Protein AF-N8ZA23-F1 (afdb_monomer_lite)

Foldseek 3Di:
DDPALVVCCPDPCNVVSVVVVVLVVVLVVCVVVVNLVVSLVSLCVVLVQADQRLNSLLSNVVSLVVVLVVCVVVLVLVSLLVSLVVNVVSQVSNLVRNQVVVCVVVVHRGHSVNVVVSRNDDLVSLVSQCSSCVSVVPPVSNVVSVVSNVVVVVVVD

Organism: NCBI:txid1217988

Secondary structure (DSSP, 8-state):
----GGGGTTSTTHHHHHHHHHHHHHHHHHHHTT-HHHHHHHHHHHTSS--S-HHHHHHHHHHHHHHHHHHHHTT-HHHHHHHHHHHHHHHHHHHHHHHHHHHHHHTS---GGGGGGG----HHHHHHHHHHHHHHT-HHHHHHHHHHHHHHHHTT-

Radius of gyration: 16.58 Å; chains: 1; bounding box: 36×40×48 Å

pLDDT: mean 90.7, std 13.46, range [28.02, 98.62]

Structure (mmCIF, N/CA/C/O backbone):
data_AF-N8ZA23-F1
#
_entry.id   AF-N8ZA23-F1
#
loop_
_atom_site.group_PDB
_atom_site.id
_atom_site.type_symbol
_atom_site.label_atom_id
_atom_site.label_alt_id
_atom_site.label_comp_id
_atom_site.label_asym_id
_atom_site.label_entity_id
_atom_site.label_seq_id
_atom_site.pdbx_PDB_ins_code
_atom_site.Cartn_x
_atom_site.Cartn_y
_atom_site.Cartn_z
_atom_site.occupancy
_atom_site.B_iso_or_equiv
_atom_site.auth_seq_id
_atom_site.auth_comp_id
_atom_site.auth_asym_id
_atom_site.auth_atom_id
_atom_site.pdbx_PDB_model_num
ATOM 1 N N . MET A 1 1 ? -4.876 8.938 -19.784 1.00 28.02 1 MET A N 1
ATOM 2 C CA . MET A 1 1 ? -4.240 7.737 -20.361 1.00 28.02 1 MET A CA 1
ATOM 3 C C . MET A 1 1 ? -3.896 6.808 -19.207 1.00 28.02 1 MET A C 1
ATOM 5 O O . MET A 1 1 ? -3.108 7.198 -18.352 1.00 28.02 1 MET A O 1
ATOM 9 N N . LEU A 1 2 ? -4.618 5.692 -19.080 1.00 31.41 2 LEU A N 1
ATOM 10 C CA . LEU A 1 2 ? -4.388 4.687 -18.040 1.00 31.41 2 LEU A CA 1
ATOM 11 C C . LEU A 1 2 ? -3.127 3.922 -18.428 1.00 31.41 2 LEU A C 1
ATOM 13 O O . LEU A 1 2 ? -3.186 3.115 -19.341 1.00 31.41 2 LEU A O 1
ATOM 17 N N . VAL A 1 3 ? -2.016 4.220 -17.763 1.00 46.47 3 VAL A N 1
ATOM 18 C CA . VAL A 1 3 ? -0.827 3.373 -17.844 1.00 46.47 3 VAL A CA 1
ATOM 19 C C . VAL A 1 3 ? -1.205 2.082 -17.123 1.00 46.47 3 VAL A C 1
ATOM 21 O O . VAL A 1 3 ? -1.443 2.105 -15.914 1.00 46.47 3 VAL A O 1
ATOM 24 N N . ASP A 1 4 ? -1.448 1.015 -17.871 1.00 59.41 4 ASP A N 1
ATOM 25 C CA . ASP A 1 4 ? -1.755 -0.319 -17.347 1.00 59.41 4 ASP A CA 1
ATOM 26 C C . ASP A 1 4 ? -0.574 -1.247 -17.666 1.00 59.41 4 ASP A C 1
ATOM 28 O O . A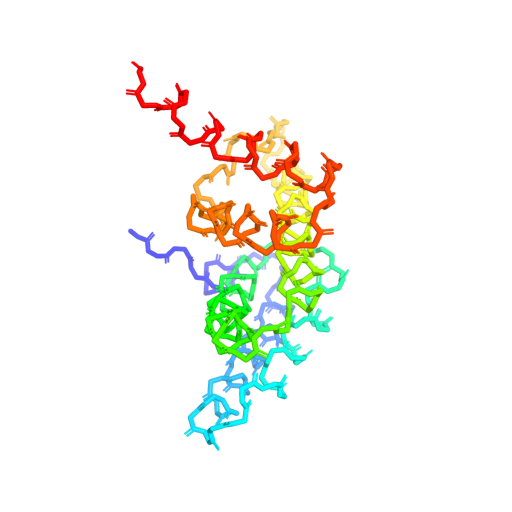SP A 1 4 ? 0.347 -0.865 -18.387 1.00 59.41 4 ASP A O 1
ATOM 32 N N . ILE A 1 5 ? -0.570 -2.471 -17.134 1.00 65.62 5 ILE A N 1
ATOM 33 C CA . ILE A 1 5 ? 0.485 -3.474 -17.397 1.00 65.62 5 ILE A CA 1
ATOM 34 C C . ILE A 1 5 ? 0.724 -3.684 -18.903 1.00 65.62 5 ILE A C 1
ATOM 36 O O . ILE A 1 5 ? 1.825 -4.044 -19.315 1.00 65.62 5 ILE A O 1
ATOM 40 N N . THR A 1 6 ? -0.277 -3.385 -19.728 1.00 63.44 6 THR A N 1
ATOM 41 C CA . THR A 1 6 ? -0.218 -3.412 -21.191 1.00 63.44 6 THR A CA 1
ATOM 42 C C . THR A 1 6 ? 0.875 -2.534 -21.787 1.00 63.44 6 THR A C 1
ATOM 44 O O . THR A 1 6 ? 1.449 -2.909 -22.803 1.00 63.44 6 THR A O 1
ATOM 47 N N . ASP A 1 7 ? 1.227 -1.422 -21.141 1.00 62.88 7 ASP A N 1
ATOM 48 C CA . ASP A 1 7 ? 2.253 -0.495 -21.638 1.00 62.88 7 ASP A CA 1
ATOM 49 C C . ASP A 1 7 ? 3.664 -1.107 -21.580 1.00 62.88 7 ASP A C 1
ATOM 51 O O . ASP A 1 7 ? 4.614 -0.573 -22.149 1.00 62.88 7 ASP A O 1
ATOM 55 N N . TYR A 1 8 ? 3.805 -2.248 -20.898 1.00 66.19 8 TYR A N 1
ATOM 56 C CA . TYR A 1 8 ? 5.059 -2.974 -20.734 1.00 66.19 8 TYR A CA 1
ATOM 57 C C . TYR A 1 8 ? 5.200 -4.170 -21.691 1.00 66.19 8 TYR A C 1
ATOM 59 O O . TYR A 1 8 ? 6.179 -4.912 -21.604 1.00 66.19 8 TYR A O 1
ATOM 67 N N . LEU A 1 9 ? 4.246 -4.372 -22.606 1.00 65.31 9 LEU A N 1
ATOM 68 C CA . LEU A 1 9 ? 4.278 -5.485 -23.563 1.00 65.31 9 LEU A CA 1
ATOM 69 C C . LEU A 1 9 ? 5.294 -5.280 -24.700 1.00 65.31 9 LEU A C 1
ATOM 71 O O . LEU A 1 9 ? 5.746 -6.268 -25.281 1.00 65.31 9 LEU A O 1
ATOM 75 N N . ASP A 1 10 ? 5.698 -4.032 -24.956 1.00 58.47 10 ASP A N 1
ATOM 76 C CA . ASP A 1 10 ? 6.616 -3.654 -26.043 1.00 58.47 10 ASP A CA 1
ATOM 77 C C . ASP A 1 10 ? 8.085 -3.484 -25.591 1.00 58.47 10 ASP A C 1
ATOM 79 O O . ASP A 1 10 ? 8.960 -3.156 -26.391 1.00 58.47 10 ASP A O 1
ATOM 83 N N . VAL A 1 11 ? 8.383 -3.708 -24.306 1.00 61.25 11 VAL A N 1
ATOM 84 C CA . VAL A 1 11 ? 9.723 -3.546 -23.698 1.00 61.25 11 VAL A CA 1
ATOM 85 C C . VAL A 1 11 ? 10.354 -4.924 -23.392 1.00 61.25 11 VAL A C 1
ATOM 87 O O . VAL A 1 11 ? 9.652 -5.938 -23.402 1.00 61.25 11 VAL A O 1
ATOM 90 N N . PRO A 1 12 ? 11.662 -5.011 -23.052 1.00 61.00 12 PRO A N 1
ATOM 91 C CA . PRO A 1 12 ? 12.364 -6.270 -22.744 1.00 61.00 12 PRO A CA 1
ATOM 92 C C . PRO A 1 12 ? 11.723 -7.161 -21.665 1.00 61.00 12 PRO A C 1
ATOM 94 O O . PRO A 1 12 ? 12.108 -8.316 -21.521 1.00 61.00 12 PRO A O 1
ATOM 97 N N . ALA A 1 13 ? 10.755 -6.641 -20.907 1.00 68.12 13 ALA A N 1
ATOM 98 C CA . ALA A 1 13 ? 10.057 -7.335 -19.830 1.00 68.12 13 ALA A CA 1
ATOM 99 C C . ALA A 1 13 ? 8.771 -8.065 -20.278 1.00 68.12 13 ALA A C 1
ATOM 101 O O . ALA A 1 13 ? 7.960 -8.421 -19.430 1.00 68.12 13 ALA A O 1
ATOM 102 N N . ARG A 1 14 ? 8.550 -8.304 -21.580 1.00 76.81 14 ARG A N 1
ATOM 103 C CA . ARG A 1 14 ? 7.293 -8.883 -22.103 1.00 76.81 14 ARG A CA 1
ATOM 104 C C . ARG A 1 14 ? 6.838 -10.171 -21.400 1.00 76.81 14 ARG A C 1
ATOM 106 O O . ARG A 1 14 ? 5.658 -10.291 -21.087 1.00 76.81 14 ARG A O 1
ATOM 113 N N . ASN A 1 15 ? 7.738 -11.125 -21.150 1.00 83.12 15 ASN A N 1
ATOM 114 C CA . ASN A 1 15 ? 7.371 -12.383 -20.479 1.00 83.12 15 ASN A CA 1
ATOM 115 C C . ASN A 1 15 ? 6.911 -12.132 -19.037 1.00 83.12 15 ASN A C 1
ATOM 117 O O . ASN A 1 15 ? 5.857 -12.617 -18.637 1.00 83.12 15 ASN A O 1
ATOM 121 N N . GLU A 1 16 ? 7.645 -11.299 -18.298 1.00 84.25 16 GLU A N 1
ATOM 122 C CA . GLU A 1 16 ? 7.260 -10.885 -16.947 1.00 84.25 16 GLU A CA 1
ATOM 123 C C . GLU A 1 16 ? 5.919 -10.131 -16.966 1.00 84.25 16 GLU A C 1
ATOM 125 O O . GLU A 1 16 ? 5.047 -10.381 -16.140 1.00 84.25 16 GLU A O 1
ATOM 130 N N . ALA A 1 17 ? 5.694 -9.266 -17.958 1.00 85.00 17 ALA A N 1
ATOM 131 C CA . ALA A 1 17 ? 4.435 -8.544 -18.126 1.00 85.00 17 ALA A CA 1
ATOM 132 C C . ALA A 1 17 ? 3.237 -9.488 -18.332 1.00 85.00 17 ALA A C 1
ATOM 134 O O . ALA A 1 17 ? 2.165 -9.244 -17.776 1.00 85.00 17 ALA A O 1
ATOM 135 N N . LEU A 1 18 ? 3.413 -10.575 -19.092 1.00 87.62 18 LEU A N 1
ATOM 136 C CA . LEU A 1 18 ? 2.375 -11.590 -19.302 1.00 87.62 18 LEU A CA 1
ATOM 137 C C . LEU A 1 18 ? 2.058 -12.365 -18.017 1.00 87.62 18 LEU A C 1
ATOM 139 O O . LEU A 1 18 ? 0.885 -12.555 -17.702 1.00 87.62 18 LEU A O 1
ATOM 143 N N . GLU A 1 19 ? 3.075 -12.758 -17.248 1.00 89.69 19 GLU A N 1
ATOM 144 C CA . GLU A 1 19 ? 2.879 -13.415 -15.947 1.00 89.69 19 GLU A CA 1
ATOM 145 C C . GLU A 1 19 ? 2.136 -12.504 -14.963 1.00 89.69 19 GLU A C 1
ATOM 147 O O . GLU A 1 19 ? 1.210 -12.930 -14.268 1.00 89.69 19 GLU A O 1
ATOM 152 N N . LYS A 1 20 ? 2.491 -11.216 -14.932 1.00 90.75 20 LYS A N 1
ATOM 153 C CA . LYS A 1 20 ? 1.803 -10.225 -14.097 1.00 90.75 20 LYS A CA 1
ATOM 154 C C . LYS A 1 20 ? 0.351 -10.037 -14.555 1.00 90.75 20 LYS A C 1
ATOM 156 O O . L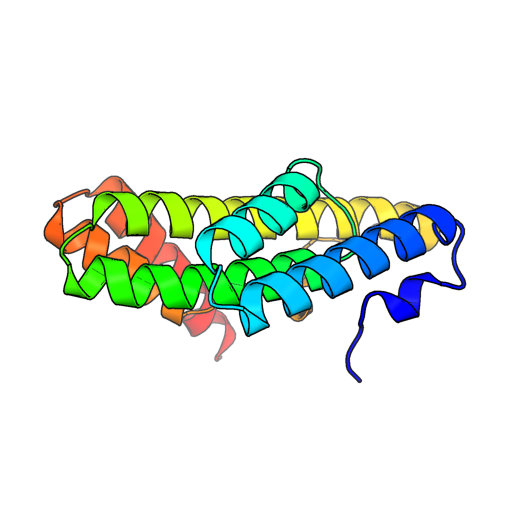YS A 1 20 ? -0.562 -10.018 -13.732 1.00 90.75 20 LYS A O 1
ATOM 161 N N . LEU A 1 21 ? 0.100 -9.996 -15.862 1.00 89.81 21 LEU A N 1
ATOM 162 C CA . LEU A 1 21 ? -1.261 -9.917 -16.394 1.00 89.81 21 LEU A CA 1
ATOM 163 C C . LEU A 1 21 ? -2.119 -11.138 -16.012 1.00 89.81 21 LEU A C 1
ATOM 165 O O . LEU A 1 21 ? -3.279 -10.966 -15.633 1.00 89.81 21 LEU A O 1
ATOM 169 N N . ASP A 1 22 ? -1.565 -12.354 -16.050 1.00 92.00 22 ASP A N 1
ATOM 170 C CA . ASP A 1 22 ? -2.264 -13.562 -15.584 1.00 92.00 22 ASP A CA 1
ATOM 171 C C . ASP A 1 22 ? -2.651 -13.461 -14.100 1.00 92.00 22 ASP A C 1
ATOM 173 O O . ASP A 1 22 ? -3.799 -13.718 -13.720 1.00 92.00 22 ASP A O 1
ATOM 177 N N . LEU A 1 23 ? -1.729 -12.988 -13.257 1.00 94.56 23 LEU A N 1
ATOM 178 C CA . LEU A 1 23 ? -2.002 -12.761 -11.837 1.00 94.56 23 LEU A CA 1
ATOM 179 C C . LEU A 1 23 ? -3.130 -11.742 -11.615 1.00 94.56 23 LEU A C 1
ATOM 181 O O . LEU A 1 23 ? -3.974 -11.963 -10.742 1.00 94.56 23 LEU A O 1
ATOM 185 N N . LEU A 1 24 ? -3.209 -10.669 -12.414 1.00 93.12 24 LEU A N 1
ATOM 186 C CA . LEU A 1 24 ? -4.345 -9.739 -12.365 1.00 93.12 24 LEU A CA 1
ATOM 187 C C . LEU A 1 24 ? -5.668 -10.404 -12.757 1.00 93.12 24 LEU A C 1
ATOM 189 O O . LEU A 1 24 ? -6.684 -10.162 -12.103 1.00 93.12 24 LEU A O 1
ATOM 193 N N . ASN A 1 25 ? -5.677 -11.251 -13.786 1.00 93.19 25 ASN A N 1
ATOM 194 C CA . ASN A 1 25 ? -6.888 -11.967 -14.197 1.00 93.19 25 ASN A CA 1
ATOM 195 C C . ASN A 1 25 ? -7.383 -12.902 -13.087 1.00 93.19 25 ASN A C 1
ATOM 197 O O . ASN A 1 25 ? -8.565 -12.896 -12.734 1.00 93.19 25 ASN A O 1
ATOM 201 N N . ARG A 1 26 ? -6.466 -13.658 -12.475 1.00 96.00 26 ARG A N 1
ATOM 202 C CA . ARG A 1 26 ? -6.759 -14.523 -11.324 1.00 96.00 26 ARG A CA 1
ATOM 203 C C . ARG A 1 26 ? -7.273 -13.721 -10.129 1.00 96.00 26 ARG A C 1
ATOM 205 O O . ARG A 1 26 ? -8.253 -14.124 -9.504 1.00 96.00 26 ARG A O 1
ATOM 212 N N . PHE A 1 27 ? -6.672 -12.564 -9.853 1.00 96.75 27 PHE A N 1
ATOM 213 C CA . PHE A 1 27 ? -7.145 -11.633 -8.830 1.00 96.75 27 PHE A CA 1
ATOM 214 C C . PHE A 1 27 ? -8.593 -11.185 -9.078 1.00 96.75 27 PHE A C 1
ATOM 216 O O . PHE A 1 27 ? -9.415 -11.235 -8.161 1.00 96.75 27 PHE A O 1
ATOM 223 N N . GLU A 1 28 ? -8.934 -10.772 -10.302 1.00 94.19 28 GLU A N 1
ATOM 224 C CA . GLU A 1 28 ? -10.297 -10.333 -10.621 1.00 94.19 28 GLU A CA 1
ATOM 225 C C . GLU A 1 28 ? -11.311 -11.480 -10.481 1.00 94.19 28 GLU A C 1
ATOM 227 O O . GLU A 1 28 ? -12.429 -11.249 -10.019 1.00 94.19 28 GLU A O 1
ATOM 232 N N . ASN A 1 29 ? -10.927 -12.719 -10.801 1.00 95.88 29 ASN A N 1
ATOM 233 C CA . ASN A 1 29 ? -11.782 -13.897 -10.613 1.00 95.88 29 ASN A CA 1
ATOM 234 C C . ASN A 1 29 ? -12.049 -14.200 -9.130 1.00 95.88 29 ASN A C 1
ATOM 236 O O . ASN A 1 29 ? -13.202 -14.421 -8.748 1.00 95.88 29 ASN A O 1
ATOM 240 N N . LEU A 1 30 ? -11.018 -14.153 -8.279 1.00 96.75 30 LEU A N 1
ATOM 241 C CA . LEU A 1 30 ? -11.170 -14.325 -6.828 1.00 96.75 30 LEU A CA 1
ATOM 242 C C . LEU A 1 30 ? -12.066 -13.233 -6.236 1.00 96.75 30 LEU A C 1
ATOM 244 O O . LEU A 1 30 ? -13.028 -13.522 -5.524 1.00 96.75 30 LEU A O 1
ATOM 248 N N . LYS A 1 31 ? -11.818 -11.976 -6.615 1.00 93.44 31 LYS A N 1
ATOM 249 C CA . LYS A 1 31 ? -12.618 -10.832 -6.174 1.00 93.44 31 LYS A CA 1
ATOM 250 C C . LYS A 1 31 ? -14.090 -10.959 -6.584 1.00 93.44 31 LYS A C 1
ATOM 252 O O . LYS A 1 31 ? -14.964 -10.697 -5.762 1.00 93.44 31 LYS A O 1
ATOM 257 N N . LYS A 1 32 ? -14.379 -11.365 -7.828 1.00 93.94 32 LYS A N 1
ATOM 258 C CA . LYS A 1 32 ? -15.753 -11.621 -8.311 1.00 93.94 32 LYS A CA 1
ATOM 259 C C . LYS A 1 32 ? -16.451 -12.732 -7.526 1.00 93.94 32 LYS A C 1
ATOM 261 O O . LYS A 1 32 ? -17.662 -12.679 -7.358 1.00 93.94 32 LYS A O 1
ATOM 266 N N . SER A 1 33 ? -15.682 -13.694 -7.027 1.00 94.88 33 SER A N 1
ATOM 267 C CA . SER A 1 33 ? -16.171 -14.827 -6.237 1.00 94.88 33 SER A CA 1
ATOM 268 C C . SER A 1 33 ? -16.295 -14.516 -4.738 1.00 94.88 33 SER A C 1
ATOM 270 O O . SER A 1 33 ? -16.527 -15.424 -3.948 1.00 94.88 33 SER A O 1
ATOM 272 N N . GLY A 1 34 ? -16.107 -13.255 -4.323 1.00 93.44 34 GLY A N 1
ATOM 273 C CA . GLY A 1 34 ? -16.189 -12.828 -2.919 1.00 93.44 34 GLY A CA 1
ATOM 274 C C . GLY A 1 34 ? -14.962 -13.171 -2.063 1.00 93.44 34 GLY A C 1
ATOM 275 O O . GLY A 1 34 ? -14.932 -12.839 -0.882 1.00 93.44 34 GLY A O 1
ATOM 276 N N . GLN A 1 35 ? -13.929 -13.774 -2.651 1.00 95.69 35 GLN A N 1
ATOM 277 C CA . GLN A 1 35 ? -12.705 -14.222 -1.976 1.00 95.69 35 GLN A CA 1
ATOM 278 C C . GLN A 1 35 ? -11.692 -13.072 -1.859 1.00 95.69 35 GLN A C 1
ATOM 280 O O . GLN A 1 35 ? -10.639 -13.056 -2.500 1.00 95.69 35 GLN A O 1
ATOM 285 N N . LEU A 1 36 ? -12.059 -12.024 -1.110 1.00 94.75 36 LEU A N 1
ATOM 286 C CA . LEU A 1 36 ? -11.274 -10.785 -1.019 1.00 94.75 36 LEU A CA 1
ATOM 287 C C . LEU A 1 36 ? -9.912 -10.982 -0.344 1.00 94.75 36 LEU A C 1
ATOM 289 O O . LEU A 1 36 ? -8.938 -10.354 -0.762 1.00 94.75 36 LEU A O 1
ATOM 293 N N . ILE A 1 37 ? -9.836 -11.833 0.682 1.00 95.88 37 ILE A N 1
ATOM 294 C CA . ILE A 1 37 ? -8.587 -12.098 1.407 1.00 95.88 37 ILE A CA 1
ATOM 295 C C . ILE A 1 37 ? -7.629 -12.879 0.508 1.00 95.88 37 ILE A C 1
ATOM 297 O O . ILE A 1 37 ? -6.474 -12.482 0.356 1.00 95.88 37 ILE A O 1
ATOM 301 N N . GLU A 1 38 ? -8.105 -13.931 -0.159 1.00 97.38 38 GLU A N 1
ATOM 302 C CA . GLU A 1 38 ? -7.300 -14.703 -1.105 1.00 97.38 38 GLU A CA 1
ATOM 303 C C . GLU A 1 38 ? -6.828 -13.835 -2.277 1.00 97.38 38 GLU A C 1
ATOM 305 O O . GLU A 1 38 ? -5.663 -13.905 -2.671 1.00 97.38 38 GLU A O 1
ATOM 310 N N . ALA A 1 39 ? -7.700 -12.963 -2.797 1.00 97.25 39 ALA A N 1
ATOM 311 C CA . ALA A 1 39 ? -7.338 -12.004 -3.836 1.00 97.25 39 ALA A CA 1
ATOM 312 C C . ALA A 1 39 ? -6.224 -11.051 -3.364 1.00 97.25 39 ALA A C 1
ATOM 314 O O . ALA A 1 39 ? -5.252 -10.823 -4.086 1.00 97.25 39 ALA A O 1
ATOM 315 N N . ALA A 1 40 ? -6.332 -10.511 -2.146 1.00 97.25 40 ALA A N 1
ATOM 316 C CA . ALA A 1 40 ? -5.296 -9.658 -1.572 1.00 97.25 40 ALA A CA 1
ATOM 317 C C . ALA A 1 40 ? -3.966 -10.411 -1.422 1.00 97.25 40 ALA A C 1
ATOM 319 O O . ALA A 1 40 ? -2.944 -9.912 -1.885 1.00 97.25 40 ALA A O 1
ATOM 320 N N . ASN A 1 41 ? -3.988 -11.625 -0.868 1.00 97.75 41 ASN A N 1
ATOM 321 C CA . ASN A 1 41 ? -2.794 -12.451 -0.673 1.00 97.75 41 ASN A CA 1
ATOM 322 C C . ASN A 1 41 ? -2.084 -12.769 -1.998 1.00 97.75 41 ASN A C 1
ATOM 324 O O . ASN A 1 41 ? -0.855 -12.744 -2.063 1.00 97.75 41 ASN A O 1
ATOM 328 N N . LEU A 1 42 ? -2.842 -13.025 -3.071 1.00 97.62 42 LEU A N 1
ATOM 329 C CA . LEU A 1 42 ? -2.282 -13.275 -4.401 1.00 97.62 42 LEU A CA 1
ATOM 330 C C . LEU A 1 42 ? -1.439 -12.089 -4.892 1.00 97.62 42 LEU A C 1
ATOM 332 O O . LEU A 1 42 ? -0.292 -12.270 -5.305 1.00 97.62 42 LEU A O 1
ATOM 336 N N . LEU A 1 43 ? -1.989 -10.872 -4.836 1.00 96.81 43 LEU A N 1
ATOM 337 C CA . LEU A 1 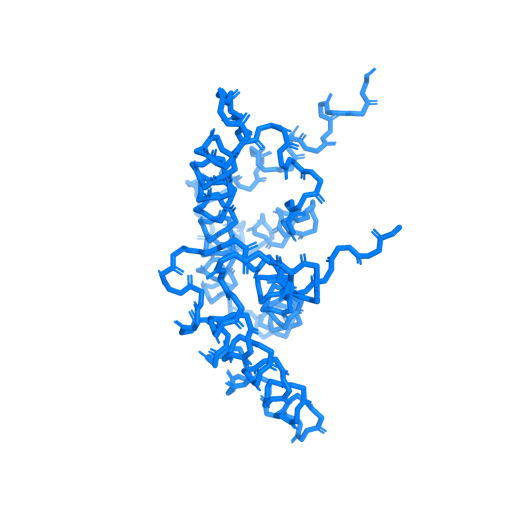43 ? -1.260 -9.682 -5.280 1.00 96.81 43 LEU A CA 1
ATOM 338 C C . LEU A 1 43 ? -0.191 -9.242 -4.285 1.00 96.81 43 LEU A C 1
ATOM 340 O O . LEU A 1 43 ? 0.845 -8.741 -4.701 1.00 96.81 43 LEU A O 1
ATOM 344 N N . GLU A 1 44 ? -0.400 -9.450 -2.991 1.00 97.31 44 GLU A N 1
ATOM 345 C CA . GLU A 1 44 ? 0.609 -9.192 -1.970 1.00 97.31 44 GLU A CA 1
ATOM 346 C C . GLU A 1 44 ? 1.867 -10.031 -2.199 1.00 97.31 44 GLU A C 1
ATOM 348 O O . GLU A 1 44 ? 2.968 -9.483 -2.179 1.00 97.31 44 GLU A O 1
ATOM 353 N N . ASN A 1 45 ? 1.708 -11.323 -2.500 1.00 96.56 45 ASN A N 1
ATOM 354 C CA . ASN A 1 45 ? 2.822 -12.194 -2.868 1.00 96.56 45 ASN A CA 1
ATOM 355 C C . ASN A 1 45 ? 3.530 -11.699 -4.129 1.00 96.56 45 ASN A C 1
ATOM 357 O O . ASN A 1 45 ? 4.756 -11.673 -4.169 1.00 96.56 45 ASN A O 1
ATOM 361 N N . SER A 1 46 ? 2.774 -11.247 -5.133 1.00 94.81 46 SER A N 1
ATOM 362 C CA . SER A 1 46 ? 3.375 -10.662 -6.331 1.00 94.81 46 SER A CA 1
ATOM 363 C C . SER A 1 46 ? 4.150 -9.374 -6.051 1.00 94.81 46 SER A C 1
ATOM 365 O O . SER A 1 46 ? 5.124 -9.115 -6.750 1.00 94.81 46 SER A O 1
ATOM 367 N N . CYS A 1 47 ? 3.683 -8.550 -5.114 1.00 96.00 47 CYS A N 1
ATOM 368 C CA . CYS A 1 47 ? 4.278 -7.257 -4.773 1.00 96.00 47 CYS A CA 1
ATOM 369 C C . CYS A 1 47 ? 5.401 -7.371 -3.732 1.00 96.00 47 CYS A C 1
ATOM 371 O O . CYS A 1 47 ? 5.958 -6.342 -3.349 1.00 96.00 47 CYS A O 1
ATOM 373 N N . LYS A 1 48 ? 5.697 -8.583 -3.237 1.00 93.00 48 LYS A N 1
ATOM 374 C CA . LYS A 1 48 ? 6.746 -8.831 -2.240 1.00 93.00 48 LYS A CA 1
ATOM 375 C C . LYS A 1 48 ? 8.121 -8.431 -2.767 1.00 93.00 48 LYS A C 1
ATOM 377 O O . LYS A 1 48 ? 8.880 -7.800 -2.036 1.00 93.00 48 LYS A O 1
ATOM 382 N N . ASP A 1 49 ? 8.390 -8.774 -4.022 1.00 92.81 49 ASP A N 1
ATOM 383 C CA . ASP A 1 49 ? 9.558 -8.301 -4.750 1.00 92.81 49 ASP A CA 1
ATOM 384 C C . ASP A 1 49 ? 9.163 -7.026 -5.513 1.00 92.81 49 ASP A C 1
ATOM 386 O O . ASP A 1 49 ? 8.186 -7.052 -6.274 1.00 92.81 49 ASP A O 1
ATOM 390 N N . PRO A 1 50 ? 9.854 -5.891 -5.293 1.00 94.12 50 PRO A N 1
ATOM 391 C CA . PRO A 1 50 ? 9.531 -4.640 -5.965 1.00 94.12 50 PRO A CA 1
ATOM 392 C C . PRO A 1 50 ? 9.589 -4.784 -7.485 1.00 94.12 50 PRO A C 1
ATOM 394 O O . PRO A 1 50 ? 10.537 -5.348 -8.024 1.00 94.12 50 PRO A O 1
ATOM 397 N N . HIS A 1 51 ? 8.586 -4.255 -8.185 1.00 92.38 51 HIS A N 1
ATOM 398 C CA . HIS A 1 51 ? 8.542 -4.296 -9.645 1.00 92.38 51 HIS A CA 1
ATOM 399 C C . HIS A 1 51 ? 7.826 -3.082 -10.242 1.00 92.38 51 HIS A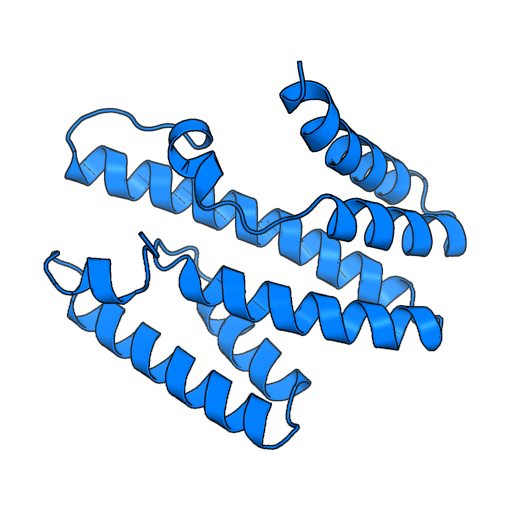 C 1
ATOM 401 O O . HIS A 1 51 ? 7.018 -2.412 -9.596 1.00 92.38 51 HIS A O 1
ATOM 407 N N . ILE A 1 52 ? 8.067 -2.825 -11.529 1.00 91.06 52 ILE A N 1
ATOM 408 C CA . ILE A 1 52 ? 7.543 -1.644 -12.234 1.00 91.06 52 ILE A CA 1
ATOM 409 C C . ILE A 1 52 ? 6.051 -1.729 -12.592 1.00 91.06 52 ILE A C 1
ATOM 411 O O . ILE A 1 52 ? 5.443 -0.709 -12.915 1.00 91.06 52 ILE A O 1
ATOM 415 N N . PHE A 1 53 ? 5.446 -2.921 -12.514 1.00 90.88 53 PHE A N 1
ATOM 416 C CA . PHE A 1 53 ? 4.026 -3.158 -12.814 1.00 90.88 53 PHE A CA 1
ATOM 417 C C . PHE A 1 53 ? 3.098 -2.605 -11.721 1.00 90.88 53 PHE A C 1
ATOM 419 O O . PHE A 1 53 ? 2.511 -3.337 -10.920 1.00 90.88 53 PHE A O 1
ATOM 426 N N . HIS A 1 54 ? 2.951 -1.283 -11.691 1.00 90.69 54 HIS A N 1
ATOM 427 C CA . HIS A 1 54 ? 2.212 -0.546 -10.661 1.00 90.69 54 HIS A CA 1
ATOM 428 C C . HIS A 1 54 ? 0.712 -0.925 -10.567 1.00 90.69 54 HIS A C 1
ATOM 430 O O . HIS A 1 54 ? 0.065 -0.692 -9.541 1.00 90.69 54 HIS A O 1
ATOM 436 N N . GLY A 1 55 ? 0.153 -1.572 -11.600 1.00 91.31 55 GLY A N 1
ATOM 437 C CA . GLY A 1 55 ? -1.214 -2.104 -11.612 1.00 91.31 55 GLY A CA 1
ATOM 438 C C . GLY A 1 55 ? -1.515 -3.089 -10.473 1.00 91.31 55 GLY A C 1
ATOM 439 O O . GLY A 1 55 ? -2.598 -3.020 -9.887 1.00 91.31 55 GLY A O 1
ATOM 440 N N . HIS A 1 56 ? -0.558 -3.941 -10.082 1.00 94.31 56 HIS A N 1
ATOM 441 C CA . HIS A 1 56 ? -0.744 -4.874 -8.958 1.00 94.31 56 HIS A CA 1
ATOM 442 C C . HIS A 1 56 ? -0.903 -4.127 -7.638 1.00 94.31 56 HIS A C 1
ATOM 444 O O . HIS A 1 56 ? -1.874 -4.344 -6.915 1.00 94.31 56 HIS A O 1
ATOM 450 N N . TYR A 1 57 ? -0.003 -3.180 -7.365 1.00 96.38 57 TYR A N 1
ATOM 451 C CA . TYR A 1 57 ? -0.057 -2.328 -6.178 1.00 96.38 57 TYR A CA 1
ATOM 452 C C . TYR A 1 57 ? -1.379 -1.561 -6.116 1.00 96.38 57 TYR A C 1
ATOM 454 O O . TYR A 1 57 ? -2.051 -1.554 -5.085 1.00 96.38 57 TYR A O 1
ATOM 462 N N . LYS A 1 58 ? -1.824 -0.989 -7.244 1.00 95.31 58 LYS A N 1
ATOM 463 C CA . LYS A 1 58 ? -3.118 -0.298 -7.340 1.00 95.31 58 LYS A CA 1
ATOM 464 C C . LYS A 1 58 ? -4.277 -1.189 -6.895 1.00 95.31 58 LYS A C 1
ATOM 466 O O . LYS A 1 58 ? -5.109 -0.757 -6.093 1.00 95.31 58 LYS A O 1
ATOM 471 N N . LYS A 1 59 ? -4.353 -2.406 -7.439 1.00 96.06 59 LYS A N 1
ATOM 472 C CA . LYS A 1 59 ? -5.442 -3.363 -7.193 1.00 96.06 59 LYS A CA 1
ATOM 473 C C . LYS A 1 59 ? -5.395 -3.920 -5.769 1.00 96.06 59 LYS A C 1
ATOM 475 O O . LYS A 1 59 ? -6.430 -3.934 -5.102 1.00 96.06 59 LYS A O 1
ATOM 480 N N . LEU A 1 60 ? -4.204 -4.246 -5.270 1.00 97.62 60 LEU A N 1
ATOM 481 C CA . LEU A 1 60 ? -3.974 -4.654 -3.885 1.00 97.62 60 LEU A CA 1
ATOM 482 C C . LEU A 1 60 ? -4.449 -3.578 -2.902 1.00 97.62 60 LEU A C 1
ATOM 484 O O . LEU A 1 60 ? -5.282 -3.844 -2.038 1.00 97.62 60 LEU A O 1
ATOM 488 N N . PHE A 1 61 ? -4.010 -2.329 -3.085 1.00 97.75 61 PHE A N 1
ATOM 489 C CA . PHE A 1 61 ? -4.376 -1.226 -2.192 1.00 97.75 61 PHE A CA 1
ATOM 490 C C . PHE A 1 61 ? -5.874 -0.905 -2.248 1.00 97.75 61 PHE A C 1
ATOM 492 O O . PHE A 1 61 ? -6.447 -0.417 -1.275 1.00 97.75 61 PHE A O 1
ATOM 499 N N . MET A 1 62 ? -6.543 -1.172 -3.375 1.00 96.38 62 MET A N 1
ATOM 500 C CA . MET A 1 62 ? -8.002 -1.072 -3.453 1.00 96.38 62 MET A CA 1
ATOM 501 C C . MET A 1 62 ? -8.703 -2.091 -2.554 1.00 96.38 62 MET A C 1
ATOM 503 O O . MET A 1 62 ? -9.619 -1.695 -1.834 1.00 96.38 62 MET A O 1
ATOM 507 N N . VAL A 1 63 ? -8.280 -3.357 -2.571 1.00 97.62 63 VAL A N 1
ATOM 508 C CA . VAL A 1 63 ? -8.869 -4.404 -1.718 1.00 97.62 63 VAL A CA 1
ATOM 509 C C . VAL A 1 63 ? -8.521 -4.174 -0.256 1.00 97.62 63 VAL A C 1
ATOM 511 O O . VAL A 1 63 ? -9.402 -4.211 0.595 1.00 97.62 63 VAL A O 1
ATOM 514 N N . TRP A 1 64 ? -7.279 -3.815 0.048 1.00 98.25 64 TRP A N 1
ATOM 515 C CA . TRP A 1 64 ? -6.881 -3.472 1.409 1.00 98.25 64 TRP A CA 1
ATOM 516 C C . TRP A 1 64 ? -7.666 -2.300 1.990 1.00 98.25 64 TRP A C 1
ATOM 518 O O . TRP A 1 64 ? -8.033 -2.339 3.159 1.00 98.25 64 TRP A O 1
ATOM 528 N N . ARG A 1 65 ? -8.001 -1.283 1.187 1.00 98.06 65 ARG A N 1
ATOM 529 C CA . ARG A 1 65 ? -8.901 -0.207 1.627 1.00 98.06 65 ARG A CA 1
ATOM 530 C C . ARG A 1 65 ? -10.312 -0.698 1.946 1.00 98.06 65 ARG A C 1
ATOM 532 O O . ARG A 1 65 ? -10.948 -0.107 2.812 1.00 98.06 65 ARG A O 1
ATOM 539 N N . GLN A 1 66 ? -10.805 -1.727 1.258 1.00 97.00 66 GLN A N 1
ATOM 540 C CA . GLN A 1 66 ? -12.088 -2.347 1.585 1.00 97.00 66 GLN A CA 1
ATOM 541 C C . GLN A 1 66 ? -11.995 -3.102 2.918 1.00 97.00 66 GLN A C 1
ATOM 543 O O . GLN A 1 66 ? -12.744 -2.782 3.836 1.00 97.00 66 GLN A O 1
ATOM 548 N N . LEU A 1 67 ? -10.993 -3.973 3.070 1.00 97.50 67 LEU A N 1
ATOM 549 C CA . LEU A 1 67 ? -10.738 -4.712 4.314 1.00 97.50 67 LEU A CA 1
ATOM 550 C C . LEU A 1 67 ? -10.524 -3.774 5.512 1.00 97.50 67 LEU A C 1
ATOM 552 O O . LEU A 1 67 ? -11.054 -4.004 6.589 1.00 97.50 67 LEU A O 1
ATOM 556 N N . ASN A 1 68 ? -9.820 -2.653 5.324 1.00 98.31 68 ASN A N 1
ATOM 557 C CA . ASN A 1 68 ? -9.623 -1.660 6.382 1.00 98.31 68 ASN A CA 1
ATOM 558 C C . ASN A 1 68 ? -10.938 -1.049 6.880 1.00 98.31 68 ASN A C 1
ATOM 560 O O . ASN A 1 68 ? -11.039 -0.710 8.054 1.00 98.31 68 ASN A O 1
ATOM 564 N N . LYS A 1 69 ? -11.936 -0.862 6.006 1.00 97.62 69 LYS A N 1
ATOM 565 C CA . LYS A 1 69 ? -13.248 -0.356 6.433 1.00 97.62 69 LYS A CA 1
ATOM 566 C C . LYS A 1 69 ? -13.974 -1.387 7.286 1.00 97.62 69 LYS A C 1
ATOM 568 O O . LYS A 1 69 ? -14.533 -1.014 8.311 1.00 97.62 69 LYS A O 1
ATOM 573 N N . GLU A 1 70 ? -13.944 -2.648 6.865 1.00 97.25 70 GLU A N 1
ATOM 574 C CA . GLU A 1 70 ? -14.548 -3.772 7.587 1.00 97.25 70 GLU A CA 1
ATOM 575 C C . GLU A 1 70 ? -13.890 -3.942 8.962 1.00 97.25 70 GLU A C 1
ATOM 577 O O . GLU A 1 70 ? -14.578 -3.934 9.981 1.00 97.25 70 GLU A O 1
ATOM 582 N N . ASP A 1 71 ? -12.558 -3.938 9.014 1.00 98.19 71 ASP A N 1
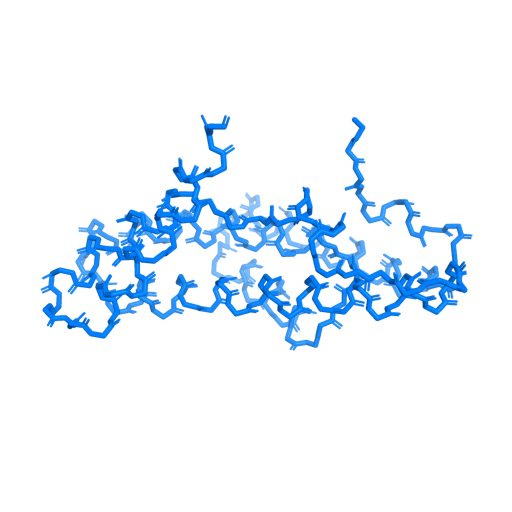ATOM 583 C CA . ASP A 1 71 ? -11.800 -4.034 10.261 1.00 98.19 71 ASP A CA 1
ATOM 584 C C . ASP A 1 71 ? -12.009 -2.825 11.183 1.00 98.19 71 ASP A C 1
ATOM 586 O O . ASP A 1 71 ? -12.083 -2.984 12.398 1.00 98.19 71 ASP A O 1
ATOM 590 N N . LEU A 1 72 ? -12.151 -1.609 10.642 1.00 97.69 72 LEU A N 1
ATOM 591 C CA . LEU A 1 72 ? -12.484 -0.435 11.455 1.00 97.69 72 LEU A CA 1
ATOM 592 C C . LEU A 1 72 ? -13.874 -0.538 12.097 1.00 97.69 72 LEU A C 1
ATOM 594 O O . LEU A 1 72 ? -14.050 -0.031 13.202 1.00 97.69 72 LEU A O 1
ATOM 598 N N . ILE A 1 73 ? -14.855 -1.131 11.408 1.00 97.81 73 ILE A N 1
ATOM 599 C CA . ILE A 1 73 ? -16.201 -1.369 11.958 1.00 97.81 73 ILE A CA 1
ATOM 600 C C . ILE A 1 73 ? -16.136 -2.451 13.040 1.00 97.81 73 ILE A C 1
ATOM 602 O O . ILE A 1 73 ? -16.775 -2.314 14.079 1.00 97.81 73 ILE A O 1
ATOM 606 N N . ALA A 1 74 ? -15.322 -3.483 12.822 1.00 97.81 74 ALA A N 1
ATOM 607 C CA . ALA A 1 74 ? -15.095 -4.570 13.768 1.00 97.81 74 ALA A CA 1
ATOM 608 C C . ALA A 1 74 ? -14.129 -4.218 14.919 1.00 97.81 74 ALA A C 1
ATOM 610 O O . ALA A 1 74 ? -13.819 -5.081 15.733 1.00 97.81 74 ALA A O 1
ATOM 611 N N . CYS A 1 75 ? -13.637 -2.975 15.001 1.00 97.75 75 CYS A N 1
ATOM 612 C CA . CYS A 1 75 ? -12.628 -2.535 15.977 1.00 97.75 75 CYS A CA 1
ATOM 613 C C . CYS A 1 75 ? -11.286 -3.302 15.912 1.00 97.75 75 CYS A C 1
ATOM 615 O O . CYS A 1 75 ? -10.492 -3.253 16.854 1.00 97.75 75 CYS A O 1
ATOM 617 N N . ASN A 1 76 ? -10.973 -3.941 14.782 1.00 98.00 76 ASN A N 1
ATOM 618 C CA . ASN A 1 76 ? -9.706 -4.626 14.507 1.00 98.00 76 ASN A CA 1
ATOM 619 C C . ASN A 1 76 ? -8.600 -3.622 14.130 1.00 98.00 76 ASN A C 1
ATOM 621 O O . ASN A 1 76 ? -8.000 -3.676 13.054 1.00 98.00 76 ASN A O 1
ATOM 625 N N . TYR A 1 77 ? -8.322 -2.662 15.014 1.00 98.25 77 TYR A N 1
ATOM 626 C CA . TYR A 1 77 ? -7.441 -1.527 14.719 1.00 98.25 77 TYR A CA 1
ATOM 627 C C . TYR A 1 77 ? -6.008 -1.936 14.358 1.00 98.25 77 TYR A C 1
ATOM 629 O O . TYR A 1 77 ? -5.400 -1.318 13.485 1.00 98.25 77 TYR A O 1
ATOM 637 N N . GLN A 1 78 ? -5.481 -2.996 14.974 1.00 98.19 78 GLN A N 1
ATOM 638 C CA . GLN A 1 78 ? -4.120 -3.465 14.709 1.00 98.19 78 GLN A CA 1
ATOM 639 C C . GLN A 1 78 ? -3.949 -3.950 13.260 1.00 98.19 78 GLN A C 1
ATOM 641 O O . GLN A 1 78 ? -2.993 -3.559 12.591 1.00 98.19 78 GLN A O 1
ATOM 646 N N . ALA A 1 79 ? -4.920 -4.705 12.736 1.00 97.88 79 ALA A N 1
ATOM 647 C CA . ALA A 1 79 ? -4.907 -5.167 11.348 1.00 97.88 79 ALA A CA 1
ATOM 648 C C . ALA A 1 79 ? -4.932 -3.989 10.358 1.00 97.88 79 ALA A C 1
ATOM 650 O O . ALA A 1 79 ? -4.221 -3.994 9.352 1.00 97.88 79 ALA A O 1
ATOM 651 N N . VAL A 1 80 ? -5.698 -2.937 10.670 1.00 98.62 80 VAL A N 1
ATOM 652 C CA . VAL A 1 80 ? -5.734 -1.698 9.876 1.00 98.62 80 VAL A CA 1
ATOM 653 C C . VAL A 1 80 ? -4.371 -1.007 9.875 1.00 98.62 80 VAL A C 1
ATOM 655 O O . VAL A 1 80 ? -3.887 -0.609 8.813 1.00 98.62 80 VAL A O 1
ATOM 658 N N . ILE A 1 81 ? -3.743 -0.868 11.047 1.00 98.62 81 ILE A N 1
ATOM 659 C CA . ILE A 1 81 ? -2.424 -0.239 11.189 1.00 98.62 81 ILE A CA 1
ATOM 660 C C . ILE A 1 81 ? -1.395 -0.986 10.342 1.00 98.62 81 ILE A C 1
ATOM 662 O O . ILE A 1 81 ? -0.744 -0.379 9.491 1.00 98.62 81 ILE A O 1
ATOM 666 N N . GLU A 1 82 ? -1.282 -2.300 10.523 1.00 98.38 82 GLU A N 1
ATOM 667 C CA . GLU A 1 82 ? -0.314 -3.133 9.808 1.00 98.38 82 GLU A CA 1
ATOM 668 C C . GLU A 1 82 ? -0.502 -3.042 8.293 1.00 98.38 82 GLU A C 1
ATOM 670 O O . GLU A 1 82 ? 0.458 -2.802 7.552 1.00 98.38 82 GLU A O 1
ATOM 675 N N . ARG A 1 83 ? -1.750 -3.140 7.826 1.00 98.25 83 ARG A N 1
ATOM 676 C CA . ARG A 1 83 ? -2.081 -3.104 6.400 1.00 98.25 83 ARG A CA 1
ATOM 677 C C . ARG A 1 83 ? -1.788 -1.746 5.767 1.00 98.25 83 ARG A C 1
ATOM 679 O O . ARG A 1 83 ? -1.231 -1.685 4.667 1.00 98.25 83 ARG A O 1
ATOM 686 N N . VAL A 1 84 ? -2.103 -0.636 6.439 1.00 98.44 84 VAL A N 1
ATOM 687 C CA . VAL A 1 84 ? -1.783 0.702 5.909 1.00 98.44 84 VAL A CA 1
ATOM 688 C C . VAL A 1 84 ? -0.277 0.980 5.949 1.00 98.44 84 VAL A C 1
ATOM 690 O O . VAL A 1 84 ? 0.261 1.505 4.976 1.00 98.44 84 VAL A O 1
ATOM 693 N N . ILE A 1 85 ? 0.442 0.582 7.003 1.00 98.38 85 ILE A N 1
ATOM 694 C CA . ILE A 1 85 ? 1.910 0.711 7.042 1.00 98.38 85 ILE A CA 1
ATOM 695 C C . ILE A 1 85 ? 2.551 -0.080 5.898 1.00 98.38 85 ILE A C 1
ATOM 697 O O . ILE A 1 85 ? 3.429 0.436 5.200 1.00 98.38 85 ILE A O 1
ATOM 701 N N . LYS A 1 86 ? 2.062 -1.296 5.639 1.00 98.19 86 LYS A N 1
ATOM 702 C CA . LYS A 1 86 ? 2.507 -2.108 4.504 1.00 98.19 86 LYS A CA 1
ATOM 703 C C . LYS A 1 86 ? 2.199 -1.450 3.158 1.00 98.19 86 LYS A C 1
ATOM 705 O O . LYS A 1 86 ? 3.046 -1.469 2.274 1.00 98.19 86 LYS A O 1
ATOM 710 N N . THR A 1 87 ? 1.042 -0.801 3.024 1.00 98.19 87 THR A N 1
ATOM 711 C CA . THR A 1 87 ? 0.670 -0.015 1.830 1.00 98.19 87 THR A CA 1
ATOM 712 C C . THR A 1 87 ? 1.695 1.086 1.551 1.00 98.19 87 THR A C 1
ATOM 714 O O . THR A 1 87 ? 2.172 1.217 0.426 1.00 98.19 87 THR A O 1
ATOM 717 N N . ILE A 1 88 ? 2.069 1.856 2.580 1.00 97.50 88 ILE A N 1
ATOM 718 C CA . ILE A 1 88 ? 3.060 2.938 2.466 1.00 97.50 88 ILE A CA 1
ATOM 719 C C . ILE A 1 88 ? 4.419 2.376 2.040 1.00 97.50 88 ILE A C 1
ATOM 721 O O . ILE A 1 88 ? 5.043 2.917 1.128 1.00 97.50 88 ILE A O 1
ATOM 725 N N . LYS A 1 89 ? 4.853 1.277 2.672 1.00 97.50 89 LYS A N 1
ATOM 726 C CA . LYS A 1 89 ? 6.121 0.605 2.364 1.00 97.50 89 LYS A CA 1
ATOM 727 C C . LYS A 1 89 ? 6.170 0.125 0.909 1.00 97.50 89 LYS A C 1
ATOM 729 O O . LYS A 1 89 ? 7.051 0.550 0.169 1.00 97.50 89 LYS A O 1
ATOM 734 N N . LEU A 1 90 ? 5.193 -0.683 0.491 1.00 97.94 90 LEU A N 1
ATOM 735 C CA . LEU A 1 90 ? 5.143 -1.245 -0.863 1.00 97.94 90 LEU A CA 1
ATOM 736 C C . LEU A 1 90 ? 5.079 -0.155 -1.940 1.00 97.94 90 LEU A C 1
ATOM 738 O O . LEU A 1 90 ? 5.663 -0.300 -3.009 1.00 97.94 90 LEU A O 1
ATOM 742 N N . ASN A 1 91 ? 4.391 0.956 -1.664 1.00 97.12 91 ASN A N 1
ATOM 743 C CA . ASN A 1 91 ? 4.345 2.088 -2.583 1.00 97.12 91 ASN A CA 1
ATOM 744 C C . ASN A 1 91 ? 5.715 2.763 -2.742 1.00 97.12 91 ASN A C 1
ATOM 746 O O . ASN A 1 91 ? 6.096 3.109 -3.857 1.00 97.12 91 ASN A O 1
ATOM 750 N N . ASP A 1 92 ? 6.454 2.967 -1.648 1.00 96.69 92 ASP A N 1
ATOM 751 C CA . ASP A 1 92 ? 7.793 3.565 -1.711 1.00 96.69 92 ASP A CA 1
ATOM 752 C C . ASP A 1 92 ? 8.803 2.652 -2.422 1.00 96.69 92 ASP A C 1
ATOM 754 O O . ASP A 1 92 ? 9.605 3.125 -3.230 1.00 96.69 92 ASP A O 1
ATOM 758 N N . GLU A 1 93 ? 8.719 1.344 -2.174 1.00 97.38 93 GLU A N 1
ATOM 759 C CA . GLU A 1 93 ? 9.530 0.322 -2.841 1.00 97.38 93 GLU A CA 1
ATOM 760 C C . GLU A 1 93 ? 9.245 0.278 -4.347 1.00 97.38 93 GLU A C 1
ATOM 762 O O . GLU A 1 93 ? 10.175 0.362 -5.146 1.00 97.38 93 GLU A O 1
ATOM 767 N N . M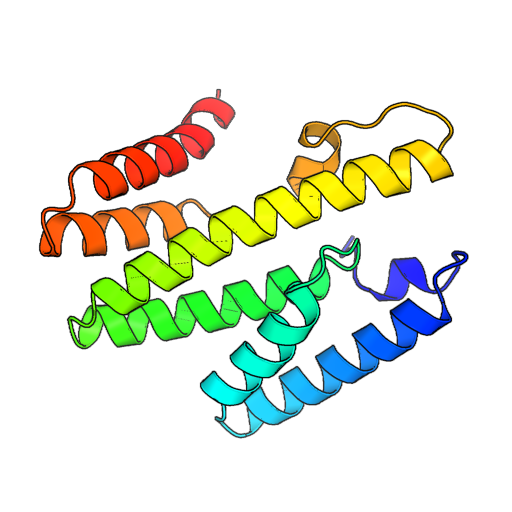ET A 1 94 ? 7.971 0.274 -4.750 1.00 96.44 94 MET A N 1
ATOM 768 C CA . MET A 1 94 ? 7.568 0.363 -6.158 1.00 96.44 94 MET A CA 1
ATOM 769 C C . MET A 1 94 ? 8.119 1.630 -6.832 1.00 96.44 94 MET A C 1
ATOM 771 O O . MET A 1 94 ? 8.702 1.551 -7.911 1.00 96.44 94 MET A O 1
ATOM 775 N N . LEU A 1 95 ? 7.966 2.811 -6.218 1.00 96.00 95 LEU A N 1
ATOM 776 C CA . LEU A 1 95 ? 8.485 4.060 -6.795 1.00 96.00 95 LEU A CA 1
ATOM 777 C C . LEU A 1 95 ? 10.016 4.058 -6.894 1.00 96.00 95 LEU A C 1
ATOM 779 O O . LEU A 1 95 ? 10.574 4.630 -7.835 1.00 96.00 95 LEU A O 1
ATOM 783 N N . THR A 1 96 ? 10.694 3.423 -5.935 1.00 97.00 96 THR A N 1
ATOM 784 C CA . THR A 1 96 ? 12.145 3.213 -5.972 1.00 97.00 96 THR A CA 1
ATOM 785 C C . THR A 1 96 ? 12.522 2.336 -7.163 1.00 97.00 96 THR A C 1
ATOM 787 O O . THR A 1 96 ? 13.358 2.750 -7.966 1.00 97.00 96 THR A O 1
ATOM 790 N N . GLU A 1 97 ? 11.856 1.197 -7.339 1.00 95.56 97 GLU A N 1
ATOM 791 C CA . GLU A 1 97 ? 12.124 0.268 -8.439 1.00 95.56 97 GLU A CA 1
ATOM 792 C C . GLU A 1 97 ? 11.868 0.908 -9.807 1.00 95.56 97 GLU A C 1
ATOM 794 O O . GLU A 1 97 ? 12.724 0.872 -10.690 1.00 95.56 97 GLU A O 1
ATOM 799 N N . MET A 1 98 ? 10.748 1.623 -9.962 1.00 93.00 98 MET A N 1
ATOM 800 C CA . MET A 1 98 ? 10.481 2.410 -11.169 1.00 93.00 98 MET A CA 1
ATOM 801 C C . MET A 1 98 ? 11.598 3.421 -11.436 1.00 93.00 98 MET A C 1
ATOM 803 O O . MET A 1 98 ? 12.029 3.576 -12.579 1.00 93.00 98 MET A O 1
ATOM 807 N N . SER A 1 99 ? 12.100 4.098 -10.398 1.00 94.88 99 SER A N 1
ATOM 808 C CA . SER A 1 99 ? 13.189 5.059 -10.568 1.00 94.88 99 SER A CA 1
ATOM 809 C C . SER A 1 99 ? 14.483 4.410 -11.049 1.00 94.88 99 SER A C 1
ATOM 811 O O . SER A 1 99 ? 15.131 4.962 -11.936 1.00 94.88 99 SER A O 1
ATOM 813 N N . ILE A 1 100 ? 14.824 3.226 -10.540 1.00 94.88 100 ILE A N 1
ATOM 814 C CA . ILE A 1 100 ? 16.024 2.479 -10.928 1.00 94.88 100 ILE A CA 1
ATOM 815 C C . ILE A 1 100 ? 15.884 1.968 -12.364 1.00 94.88 100 ILE A C 1
ATOM 817 O O . ILE A 1 100 ? 16.711 2.297 -13.220 1.00 94.88 100 ILE A O 1
ATOM 821 N N . TYR A 1 101 ? 14.807 1.233 -12.647 1.00 91.62 101 TYR A N 1
ATOM 822 C CA . TYR A 1 101 ? 14.560 0.618 -13.948 1.00 91.62 101 TYR A CA 1
ATOM 823 C C . TYR A 1 101 ? 14.558 1.657 -15.073 1.00 91.62 101 TYR A C 1
ATOM 825 O O . TYR A 1 101 ? 15.321 1.564 -16.036 1.00 91.62 101 TYR A O 1
ATOM 833 N N . TRP A 1 102 ? 13.759 2.714 -14.928 1.00 89.81 102 TRP A N 1
ATOM 834 C CA . TRP A 1 102 ? 13.632 3.729 -15.970 1.00 89.81 102 TRP A CA 1
ATOM 835 C C . TRP A 1 102 ? 14.831 4.670 -16.051 1.00 89.81 102 TRP A C 1
ATOM 837 O O . TRP A 1 102 ? 15.018 5.300 -17.091 1.00 89.81 102 TRP A O 1
ATOM 847 N N . SER A 1 103 ? 15.658 4.774 -15.004 1.00 93.06 103 SER A N 1
ATOM 848 C CA . SER A 1 103 ? 16.951 5.455 -15.136 1.00 93.06 103 SER A CA 1
ATOM 849 C C . SER A 1 103 ? 17.863 4.715 -16.104 1.00 93.06 103 SER A C 1
ATOM 851 O O . SER A 1 103 ? 18.486 5.336 -16.963 1.00 93.06 103 SER A O 1
ATOM 853 N N . LYS A 1 104 ? 17.901 3.382 -15.986 1.00 90.81 104 LYS A N 1
ATOM 854 C CA . LYS A 1 104 ? 18.684 2.512 -16.865 1.00 90.81 104 LYS A CA 1
ATOM 855 C C . LYS A 1 104 ? 18.155 2.551 -18.297 1.00 90.81 104 LYS A C 1
ATOM 857 O O . LYS A 1 104 ? 18.937 2.751 -19.217 1.00 90.81 104 LYS A O 1
ATOM 862 N N . VAL A 1 105 ? 16.840 2.409 -18.480 1.00 88.19 105 VAL A N 1
ATOM 863 C CA . VAL A 1 105 ? 16.216 2.382 -19.816 1.00 88.19 105 VAL A CA 1
ATOM 864 C C . VAL A 1 105 ? 16.345 3.721 -20.544 1.00 88.19 105 VAL A C 1
ATOM 866 O O . VAL A 1 105 ? 16.656 3.742 -21.728 1.00 88.19 105 VAL A O 1
ATOM 869 N N . HIS A 1 106 ? 16.144 4.847 -19.854 1.00 87.56 106 HIS A N 1
ATOM 870 C CA . HIS A 1 106 ? 16.237 6.169 -20.484 1.00 87.56 106 HIS A CA 1
ATOM 871 C C . HIS A 1 106 ? 17.668 6.717 -20.580 1.00 87.56 106 HIS A C 1
ATOM 873 O O . HIS A 1 106 ? 17.858 7.779 -21.167 1.00 87.56 106 HIS A O 1
ATOM 879 N N . GLY A 1 107 ? 18.654 6.072 -19.947 1.00 92.00 107 GLY A N 1
ATOM 880 C CA . GLY A 1 107 ? 20.029 6.580 -19.869 1.00 92.00 107 GLY A CA 1
ATOM 881 C C . GLY A 1 107 ? 20.182 7.887 -19.075 1.00 92.00 107 GLY A C 1
ATOM 882 O O . GLY A 1 107 ? 21.193 8.571 -19.203 1.00 92.00 107 GLY A O 1
ATOM 883 N N . VAL A 1 108 ? 19.190 8.261 -18.259 1.00 92.94 108 VAL A N 1
ATOM 884 C CA . VAL A 1 108 ? 19.179 9.499 -17.461 1.00 92.94 108 VAL A CA 1
ATOM 885 C C . VAL A 1 108 ? 18.635 9.200 -16.075 1.00 92.94 108 VAL A C 1
ATOM 887 O O . VAL A 1 108 ? 17.609 8.538 -15.946 1.00 92.94 108 VAL A O 1
ATOM 890 N N . ARG A 1 109 ? 19.267 9.745 -15.029 1.00 95.00 109 ARG A N 1
ATOM 891 C CA . ARG A 1 109 ? 18.819 9.573 -13.641 1.00 95.00 109 ARG A CA 1
ATOM 892 C C . ARG A 1 109 ? 17.388 10.091 -13.448 1.00 95.00 109 ARG A C 1
ATOM 894 O O . ARG A 1 109 ? 17.130 11.291 -13.530 1.00 95.00 109 ARG A O 1
ATOM 901 N N . ARG A 1 110 ? 16.469 9.183 -13.128 1.00 93.81 110 ARG A N 1
ATOM 902 C CA . ARG A 1 110 ? 15.100 9.462 -12.686 1.00 93.81 110 ARG A CA 1
ATOM 903 C C . ARG A 1 110 ? 15.007 9.338 -11.168 1.00 93.81 110 ARG A C 1
ATOM 905 O O . ARG A 1 110 ? 15.677 8.521 -10.546 1.00 93.81 110 ARG A O 1
ATOM 912 N N . THR A 1 111 ? 14.166 10.164 -10.564 1.00 94.62 111 THR A N 1
ATOM 913 C CA . THR A 1 111 ? 13.900 10.173 -9.119 1.00 94.62 111 THR A CA 1
ATOM 914 C C . THR A 1 111 ? 12.506 9.625 -8.834 1.00 94.62 111 THR A C 1
ATOM 916 O O . THR A 1 111 ? 11.644 9.619 -9.710 1.00 94.62 111 THR A O 1
ATOM 919 N N . LYS A 1 112 ? 12.229 9.244 -7.581 1.00 93.81 112 LYS A N 1
ATOM 920 C CA . LYS A 1 112 ? 10.871 8.860 -7.153 1.00 93.81 112 LYS A CA 1
ATOM 921 C C . LYS A 1 112 ? 9.822 9.932 -7.458 1.00 93.81 112 LYS A C 1
ATOM 923 O O . LYS A 1 112 ? 8.708 9.601 -7.845 1.00 93.81 112 LYS A O 1
ATOM 928 N N . SER A 1 113 ? 10.186 11.212 -7.337 1.00 91.69 113 SER A N 1
ATOM 929 C CA . SER A 1 113 ? 9.285 12.332 -7.638 1.00 91.69 113 SER A CA 1
ATOM 930 C C . SER A 1 113 ? 8.821 12.354 -9.096 1.00 91.69 113 SER A C 1
ATOM 932 O O . SER A 1 113 ? 7.681 12.724 -9.349 1.00 91.69 113 SER A O 1
ATOM 934 N N . TYR A 1 114 ? 9.645 11.887 -10.041 1.00 90.69 114 TYR A N 1
ATOM 935 C CA . TYR A 1 114 ? 9.246 11.737 -11.446 1.00 90.69 114 TYR A CA 1
ATOM 936 C C . TYR A 1 114 ? 8.097 10.726 -11.617 1.00 90.69 114 TYR A C 1
ATOM 938 O O . TYR A 1 114 ? 7.259 10.867 -12.506 1.00 90.69 114 TYR A O 1
ATOM 946 N N . PHE A 1 115 ? 8.025 9.729 -10.731 1.00 92.06 115 PHE A N 1
ATOM 947 C CA . PHE A 1 115 ? 7.001 8.687 -10.725 1.00 92.06 115 PHE A CA 1
ATOM 948 C C . PHE A 1 115 ? 5.860 8.958 -9.734 1.00 92.06 115 PHE A C 1
ATOM 950 O O . PHE A 1 115 ? 5.023 8.085 -9.528 1.00 92.06 115 PHE A O 1
ATOM 957 N N . SER A 1 116 ? 5.760 10.159 -9.152 1.00 89.19 116 SER A N 1
ATOM 958 C CA . SER A 1 116 ? 4.740 10.486 -8.140 1.00 89.19 116 SER A CA 1
ATOM 959 C C . SER A 1 116 ? 3.304 10.211 -8.608 1.00 89.19 116 SER A C 1
ATOM 961 O O . SER A 1 116 ? 2.485 9.743 -7.820 1.00 89.19 116 SER A O 1
ATOM 963 N N . LYS A 1 117 ? 3.018 10.391 -9.907 1.00 89.31 117 LYS A N 1
ATOM 964 C CA . LYS A 1 117 ? 1.717 10.083 -10.533 1.00 89.31 117 LYS A CA 1
ATOM 965 C C . LYS A 1 117 ? 1.310 8.602 -10.458 1.00 89.31 117 LYS A C 1
ATOM 967 O O . LYS A 1 117 ? 0.134 8.289 -10.621 1.00 89.31 117 LYS A O 1
ATOM 972 N N . TYR A 1 118 ? 2.270 7.703 -10.235 1.00 90.50 118 TYR A N 1
ATOM 973 C CA . TYR A 1 118 ? 2.049 6.265 -10.057 1.00 90.50 118 TYR A CA 1
ATOM 974 C C . TYR A 1 118 ? 1.857 5.874 -8.591 1.00 90.50 118 TYR A C 1
ATOM 976 O O . TYR A 1 118 ? 1.513 4.732 -8.307 1.00 90.50 118 TYR A O 1
ATOM 984 N N . SER A 1 119 ? 2.038 6.808 -7.653 1.00 92.94 119 SER A N 1
ATOM 985 C CA . SER A 1 119 ? 1.706 6.571 -6.253 1.00 92.94 119 SER A CA 1
ATOM 986 C C . SER A 1 119 ? 0.224 6.218 -6.119 1.00 92.94 119 SER A C 1
ATOM 988 O O . SER A 1 119 ? -0.661 6.866 -6.687 1.00 92.94 119 SER A O 1
ATOM 990 N N . HIS A 1 120 ? -0.057 5.168 -5.356 1.00 94.44 120 HIS A N 1
ATOM 991 C CA . HIS A 1 120 ? -1.411 4.666 -5.129 1.00 94.44 120 HIS A CA 1
ATOM 992 C C . HIS A 1 120 ? -1.861 4.790 -3.668 1.00 94.44 120 HIS A C 1
ATOM 994 O O . HIS A 1 120 ? -3.008 4.445 -3.351 1.00 94.44 120 HIS A O 1
ATOM 1000 N N . VAL A 1 121 ? -0.993 5.341 -2.811 1.00 96.38 121 VAL A N 1
ATOM 1001 C CA . VAL A 1 121 ? -1.333 5.809 -1.463 1.00 96.38 121 VAL A CA 1
ATOM 1002 C C . VAL A 1 121 ? -2.190 7.070 -1.568 1.00 96.38 121 VAL A C 1
ATOM 1004 O O . VAL A 1 121 ? -1.918 7.962 -2.370 1.00 96.38 121 VAL A O 1
ATOM 1007 N N . LYS A 1 122 ? -3.232 7.154 -0.745 1.00 96.12 122 LYS A N 1
ATOM 1008 C CA . LYS A 1 122 ? -4.186 8.264 -0.707 1.00 96.12 122 LYS A CA 1
ATOM 1009 C C . LYS A 1 122 ? -4.209 8.923 0.665 1.00 96.12 122 LYS A C 1
ATOM 1011 O O . LYS A 1 122 ? -3.971 8.279 1.684 1.00 96.12 122 LYS A O 1
ATOM 1016 N N . ILE A 1 123 ? -4.667 10.175 0.717 1.00 96.38 123 ILE A N 1
ATOM 1017 C CA . ILE A 1 123 ? -4.965 10.857 1.988 1.00 96.38 123 ILE A CA 1
ATOM 1018 C C . ILE A 1 123 ? -5.945 10.055 2.867 1.00 96.38 123 ILE A C 1
ATOM 1020 O O . ILE A 1 123 ? -5.856 10.088 4.092 1.00 96.38 123 ILE A O 1
ATOM 1024 N N . SER A 1 124 ? -6.857 9.286 2.256 1.00 96.94 124 SER A N 1
ATOM 1025 C CA . SER A 1 124 ? -7.772 8.395 2.977 1.00 96.94 124 SER A CA 1
ATOM 1026 C C . SER A 1 124 ? -7.052 7.283 3.738 1.00 96.94 124 SER A C 1
ATOM 1028 O O . SER A 1 124 ? -7.540 6.876 4.789 1.00 96.94 124 SER A O 1
ATOM 1030 N N . ASP A 1 125 ? -5.905 6.810 3.242 1.00 97.94 125 ASP A N 1
ATOM 1031 C CA . ASP A 1 125 ? -5.094 5.800 3.927 1.00 97.94 125 ASP A CA 1
ATOM 1032 C C . ASP A 1 125 ? -4.484 6.413 5.192 1.00 97.94 125 ASP A C 1
ATOM 1034 O O . ASP A 1 125 ? -4.591 5.837 6.270 1.00 97.94 125 ASP A O 1
ATOM 1038 N N . GLY A 1 126 ? -3.981 7.651 5.100 1.00 97.62 126 GLY A N 1
ATOM 1039 C CA . GLY A 1 126 ? -3.515 8.419 6.258 1.00 97.62 126 GLY A CA 1
ATOM 1040 C C . GLY A 1 126 ? -4.608 8.667 7.300 1.00 97.62 126 GLY A C 1
ATOM 1041 O O . GLY A 1 126 ? -4.391 8.432 8.484 1.00 97.62 126 GLY A O 1
ATOM 1042 N N . LYS A 1 127 ? -5.816 9.063 6.880 1.00 98.19 127 LYS A N 1
ATOM 1043 C CA . LYS A 1 127 ? -6.961 9.236 7.797 1.00 98.19 127 LYS A CA 1
ATOM 1044 C C . LYS A 1 127 ? -7.379 7.923 8.468 1.00 98.19 127 LYS A C 1
ATOM 1046 O O . LYS A 1 127 ? -7.706 7.912 9.651 1.00 98.19 127 LYS A O 1
ATOM 1051 N N . THR A 1 128 ? -7.355 6.825 7.716 1.00 98.38 128 THR A N 1
ATOM 1052 C CA . THR A 1 128 ? -7.667 5.478 8.215 1.00 98.38 128 THR A CA 1
ATOM 1053 C C . THR A 1 128 ? -6.639 5.030 9.253 1.00 98.38 128 THR A C 1
ATOM 1055 O O . THR A 1 128 ? -7.021 4.580 10.332 1.00 98.38 128 THR A O 1
ATOM 1058 N N . LEU A 1 129 ? -5.349 5.241 8.968 1.00 98.50 129 LEU A N 1
ATOM 1059 C CA . LEU A 1 129 ? -4.257 4.974 9.902 1.00 98.50 129 LEU A CA 1
ATOM 1060 C C . LEU A 1 129 ? -4.384 5.813 11.173 1.00 98.50 129 LEU A C 1
ATOM 1062 O O . LEU A 1 129 ? -4.250 5.274 12.264 1.00 98.50 129 LEU A O 1
ATOM 1066 N N . LEU A 1 130 ? -4.691 7.109 11.043 1.00 98.38 130 LEU A N 1
ATOM 1067 C CA . LEU A 1 130 ? -4.861 8.003 12.187 1.00 98.38 130 LEU A CA 1
ATOM 1068 C C . LEU A 1 130 ? -5.999 7.534 13.097 1.00 98.38 130 LEU A C 1
ATOM 1070 O O . LEU A 1 130 ? -5.824 7.484 14.311 1.00 98.38 130 LEU A O 1
ATOM 1074 N N . LYS A 1 131 ? -7.145 7.152 12.517 1.00 98.44 131 LYS A N 1
ATOM 1075 C CA . LYS A 1 131 ? -8.291 6.643 13.282 1.00 98.44 131 LYS A CA 1
ATOM 1076 C C . LYS A 1 131 ? -7.924 5.383 14.070 1.00 98.44 131 LYS A C 1
ATOM 1078 O O . LYS A 1 131 ? -8.218 5.313 15.259 1.00 98.44 131 LYS A O 1
ATOM 1083 N N . ALA A 1 132 ? -7.277 4.414 13.423 1.00 98.19 132 ALA A N 1
ATOM 1084 C CA . ALA A 1 132 ? -6.868 3.178 14.083 1.00 98.19 132 ALA A CA 1
ATOM 1085 C C . ALA A 1 132 ? -5.802 3.425 15.166 1.00 98.19 132 ALA A C 1
ATOM 1087 O O . ALA A 1 132 ? -5.926 2.922 16.277 1.00 98.19 132 ALA A O 1
ATOM 1088 N N . ALA A 1 133 ? -4.802 4.261 14.876 1.00 97.75 133 ALA A N 1
ATOM 1089 C CA . ALA A 1 133 ? -3.719 4.578 15.805 1.00 97.75 133 ALA A CA 1
ATOM 1090 C C . ALA A 1 133 ? -4.180 5.389 17.024 1.00 97.75 133 ALA A C 1
ATOM 1092 O O . ALA A 1 133 ? -3.663 5.201 18.121 1.00 97.75 133 ALA A O 1
ATOM 1093 N N . ALA A 1 134 ? -5.164 6.277 16.857 1.00 97.88 134 ALA A N 1
ATOM 1094 C CA . ALA A 1 134 ? -5.777 6.991 17.974 1.00 97.88 134 ALA A CA 1
ATOM 1095 C C . ALA A 1 134 ? -6.531 6.032 18.908 1.00 97.88 134 ALA A C 1
ATOM 1097 O O . ALA A 1 134 ? -6.425 6.164 20.126 1.00 97.88 134 ALA A O 1
ATOM 1098 N N . ALA A 1 135 ? -7.233 5.039 18.349 1.00 97.56 135 ALA A N 1
ATOM 1099 C CA . ALA A 1 135 ? -7.946 4.030 19.129 1.00 97.56 135 ALA A CA 1
ATOM 1100 C C . ALA A 1 135 ? -7.000 3.119 19.933 1.00 97.56 135 ALA A C 1
ATOM 1102 O O . ALA A 1 135 ? -7.340 2.721 21.044 1.00 97.56 135 ALA A O 1
ATOM 1103 N N . THR A 1 136 ? -5.802 2.830 19.413 1.00 96.94 136 THR A N 1
ATOM 1104 C CA . THR A 1 136 ? -4.765 2.051 20.118 1.00 96.94 136 THR A CA 1
ATOM 1105 C C . THR A 1 136 ? -3.782 2.907 20.922 1.00 96.94 136 THR A C 1
ATOM 1107 O O . THR A 1 136 ? -2.902 2.366 21.586 1.00 96.94 136 THR A O 1
ATOM 1110 N N . GLN A 1 137 ? -3.916 4.237 20.874 1.00 96.81 137 GLN A N 1
ATOM 1111 C CA . GLN A 1 137 ? -3.009 5.209 21.497 1.00 96.81 137 GLN A CA 1
ATOM 1112 C C . GLN A 1 137 ? -1.533 5.071 21.063 1.00 96.81 137 GLN A C 1
ATOM 1114 O O . GLN A 1 137 ? -0.616 5.488 21.781 1.00 96.81 137 GLN A O 1
ATOM 1119 N N . ASP A 1 138 ? -1.274 4.540 19.863 1.00 96.94 138 ASP A N 1
ATOM 1120 C CA . ASP A 1 138 ? 0.083 4.389 19.333 1.00 96.94 138 ASP A CA 1
ATOM 1121 C C . ASP A 1 138 ? 0.623 5.734 18.817 1.00 96.94 138 ASP A C 1
ATOM 1123 O O . ASP A 1 138 ? 0.437 6.133 17.662 1.00 96.94 138 ASP A O 1
ATOM 1127 N N . LYS A 1 139 ? 1.356 6.440 19.686 1.00 97.31 139 LYS A N 1
ATOM 1128 C CA . LYS A 1 139 ? 1.960 7.750 19.386 1.00 97.31 139 LYS A CA 1
ATOM 1129 C C . LYS A 1 139 ? 2.913 7.725 18.189 1.00 97.31 139 LYS A C 1
ATOM 1131 O O . LYS A 1 139 ? 3.078 8.752 17.528 1.00 97.31 139 LYS A O 1
ATOM 1136 N N . LYS A 1 140 ? 3.581 6.600 17.917 1.00 97.56 140 LYS A N 1
ATOM 1137 C CA . LYS A 1 140 ? 4.508 6.490 16.784 1.00 97.56 140 LYS A CA 1
ATOM 1138 C C . LYS A 1 140 ? 3.719 6.419 15.483 1.00 97.56 140 LYS A C 1
ATOM 1140 O O . LYS A 1 140 ? 4.049 7.129 14.533 1.00 97.56 140 LYS A O 1
ATOM 1145 N N . VAL A 1 141 ? 2.666 5.609 15.453 1.00 97.56 141 VAL A N 1
ATOM 1146 C CA . VAL A 1 141 ? 1.817 5.449 14.270 1.00 97.56 141 VAL A CA 1
ATOM 1147 C C . VAL A 1 141 ? 0.978 6.702 14.011 1.00 97.56 141 VAL A C 1
ATOM 1149 O O . VAL A 1 141 ? 0.854 7.103 12.854 1.00 97.56 141 VAL A O 1
ATOM 1152 N N . ILE A 1 142 ? 0.507 7.396 15.054 1.00 98.31 142 ILE A N 1
ATOM 1153 C CA . ILE A 1 142 ? -0.152 8.709 14.923 1.00 98.31 142 ILE A CA 1
ATOM 1154 C C . ILE A 1 142 ? 0.741 9.687 14.146 1.00 98.31 142 ILE A C 1
ATOM 1156 O O . ILE A 1 142 ? 0.307 10.247 13.141 1.00 98.31 142 ILE A O 1
ATOM 1160 N N . LYS A 1 143 ? 2.021 9.817 14.524 1.00 97.81 143 LYS A N 1
ATOM 1161 C CA . LYS A 1 143 ? 2.977 10.692 13.818 1.00 97.81 143 LYS A CA 1
ATOM 1162 C C . LYS A 1 143 ? 3.164 10.302 12.350 1.00 97.81 143 LYS A C 1
ATOM 1164 O O . LYS A 1 143 ? 3.318 11.172 11.493 1.00 97.81 143 LYS A O 1
ATOM 1169 N N . ILE A 1 144 ? 3.172 9.002 12.044 1.00 97.50 144 ILE A N 1
ATOM 1170 C CA . ILE A 1 144 ? 3.260 8.512 10.659 1.00 97.50 144 ILE A CA 1
ATOM 1171 C C . ILE A 1 144 ? 2.013 8.928 9.873 1.00 97.50 144 ILE A C 1
ATOM 1173 O O . ILE A 1 144 ? 2.135 9.436 8.758 1.00 97.50 144 ILE A O 1
ATOM 1177 N N . ALA A 1 145 ? 0.829 8.760 10.462 1.00 97.62 145 ALA A N 1
ATOM 1178 C CA . ALA A 1 145 ? -0.435 9.132 9.845 1.00 97.62 145 ALA A CA 1
ATOM 1179 C C . ALA A 1 145 ? -0.523 10.640 9.574 1.00 97.62 145 ALA A C 1
ATOM 1181 O O . ALA A 1 145 ? -0.854 11.045 8.461 1.00 97.62 145 ALA A O 1
ATOM 1182 N N . GLU A 1 146 ? -0.157 11.473 10.550 1.00 97.50 146 GLU A N 1
ATOM 1183 C CA . GLU A 1 146 ? -0.109 12.932 10.407 1.00 97.50 146 GLU A CA 1
ATOM 1184 C C . GLU A 1 146 ? 0.874 13.362 9.318 1.00 97.50 146 GLU A C 1
ATOM 1186 O O . GLU A 1 146 ? 0.537 14.180 8.461 1.00 97.50 146 GLU A O 1
ATOM 1191 N N . LYS A 1 147 ? 2.079 12.777 9.298 1.00 96.31 147 LYS A N 1
ATOM 1192 C CA . LYS A 1 147 ? 3.072 13.047 8.252 1.00 96.31 147 LYS A CA 1
ATOM 1193 C C . LYS A 1 147 ? 2.531 12.698 6.867 1.00 96.31 147 LYS A C 1
ATOM 1195 O O . LYS A 1 147 ? 2.723 13.482 5.939 1.00 96.31 147 LYS A O 1
ATOM 1200 N N . LEU A 1 148 ? 1.855 11.555 6.735 1.00 95.44 148 LEU A N 1
ATOM 1201 C CA . LEU A 1 148 ? 1.249 11.135 5.475 1.00 95.44 148 LEU A CA 1
ATOM 1202 C C . LEU A 1 148 ? 0.119 12.077 5.050 1.00 95.44 148 LEU A C 1
ATOM 1204 O O . LEU A 1 148 ? 0.057 12.464 3.894 1.00 95.44 148 LEU A O 1
ATOM 1208 N N . ILE A 1 149 ? -0.767 12.483 5.959 1.00 96.94 149 ILE A N 1
ATOM 1209 C CA . ILE A 1 149 ? -1.839 13.438 5.636 1.00 96.94 149 ILE A CA 1
ATOM 1210 C C . ILE A 1 149 ? -1.240 14.773 5.173 1.00 96.94 149 ILE A C 1
ATOM 1212 O O . ILE A 1 149 ? -1.667 15.324 4.158 1.00 96.94 149 ILE A O 1
ATOM 1216 N N . ASN A 1 150 ? -0.212 15.254 5.874 1.00 95.19 150 ASN A N 1
ATOM 1217 C CA . ASN A 1 150 ? 0.444 16.525 5.582 1.00 95.19 150 ASN A CA 1
ATOM 1218 C C . ASN A 1 150 ? 1.195 16.544 4.245 1.00 95.19 150 ASN A C 1
ATOM 1220 O O . ASN A 1 150 ? 1.389 17.623 3.684 1.00 95.19 150 ASN A O 1
ATOM 1224 N N . SER A 1 151 ? 1.618 15.393 3.708 1.00 91.56 151 SER A N 1
ATOM 1225 C CA . SER A 1 151 ? 2.230 15.372 2.374 1.00 91.56 151 SER A CA 1
ATOM 1226 C C . SER A 1 151 ? 1.225 15.728 1.279 1.00 91.56 151 SER A C 1
ATOM 1228 O O . SER A 1 151 ? 1.611 16.348 0.304 1.00 91.56 151 SER A O 1
ATOM 1230 N N . PHE A 1 152 ? -0.066 15.429 1.456 1.00 90.06 152 PHE A N 1
ATOM 1231 C CA . PHE A 1 152 ? -1.099 15.774 0.468 1.00 90.06 152 PHE A CA 1
ATOM 1232 C C . PHE A 1 152 ? -1.610 17.216 0.580 1.00 90.06 152 PHE A C 1
ATOM 1234 O O . PHE A 1 152 ? -2.214 17.716 -0.363 1.00 90.06 152 PHE A O 1
ATOM 1241 N N . THR A 1 153 ? -1.421 17.884 1.721 1.00 80.25 153 THR A N 1
ATOM 1242 C CA . THR A 1 153 ? -1.879 19.271 1.918 1.00 80.25 153 THR A CA 1
ATOM 1243 C C . THR A 1 153 ? -0.832 20.301 1.513 1.00 80.25 153 THR A C 1
ATOM 1245 O O . THR A 1 153 ? -1.190 21.413 1.132 1.00 80.25 153 THR A O 1
ATOM 1248 N N . LYS A 1 154 ? 0.456 19.946 1.570 1.00 64.62 154 LYS A N 1
ATOM 1249 C CA . LYS A 1 154 ? 1.550 20.811 1.105 1.00 64.62 154 LYS A CA 1
ATOM 1250 C C . LYS A 1 154 ? 1.621 20.924 -0.417 1.00 64.62 154 LYS A C 1
ATOM 1252 O O . LYS A 1 154 ? 1.978 21.990 -0.897 1.00 64.62 154 LYS A O 1
ATOM 1257 N N . ASP A 1 155 ? 1.212 19.885 -1.138 1.00 54.03 155 ASP A N 1
ATOM 1258 C CA . ASP A 1 155 ? 1.186 19.860 -2.608 1.00 54.03 155 ASP A CA 1
ATOM 1259 C C . ASP A 1 155 ? -0.023 20.619 -3.212 1.00 54.03 155 ASP A C 1
ATOM 1261 O O . ASP A 1 155 ? -0.207 20.623 -4.426 1.00 54.03 155 ASP A O 1
ATOM 1265 N N . ALA A 1 156 ? -0.871 21.244 -2.379 1.00 48.44 156 ALA A N 1
ATOM 1266 C CA . ALA A 1 156 ? -2.063 22.001 -2.788 1.00 48.44 156 ALA A CA 1
ATOM 1267 C C . ALA A 1 156 ? -1.862 23.535 -2.799 1.00 48.44 156 ALA A C 1
ATOM 1269 O O . ALA A 1 156 ? -2.844 24.279 -2.846 1.00 48.44 156 ALA A O 1
ATOM 1270 N N . LYS A 1 157 ? -0.613 24.007 -2.717 1.00 36.00 157 LYS A N 1
ATOM 1271 C CA . LYS A 1 157 ? -0.213 25.415 -2.860 1.00 36.00 157 LYS A CA 1
ATOM 1272 C C . LYS A 1 157 ? 0.719 25.569 -4.050 1.00 36.00 157 LYS A C 1
ATOM 1274 O O . LYS A 1 157 ? 0.628 26.632 -4.695 1.00 36.00 157 LYS A O 1
#

Sequence (157 aa):
MLVDITDYLDVPARNEALEKLDLLNRFENLKKSGQLIEAANLLENSCKDPHIFHGHYKKLFMVWRQLNKEDLIACNYQAVIERVIKTIKLNDEMLTEMSIYWSKVHGVRRTKSYFSKYSHVKISDGKTLLKAAAATQDKKVIKIAEKLINSFTKDAK